Protein AF-A0A7C8ZUW0-F1 (afdb_monomer)

Nearest PDB s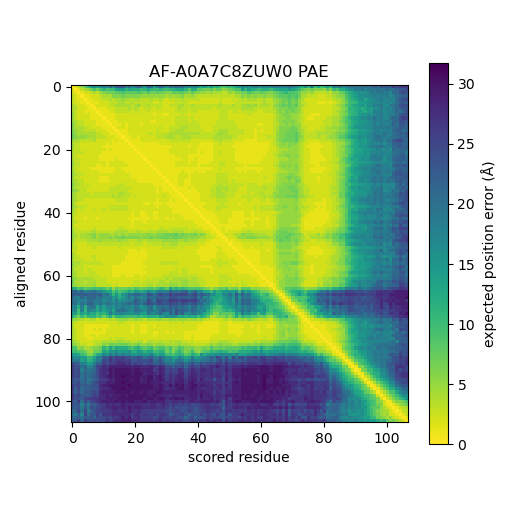tructures (foldseek):
  5jtv-assembly4_G  TM=7.483E-01  e=3.208E-06  Homo sapiens
  5jtv-assembly3_E  TM=7.284E-01  e=3.002E-06  Homo sapiens
  5jtv-assembly1_A  TM=7.224E-01  e=3.663E-06  Homo sapiens
  6pmp-assembly2_B  TM=7.176E-01  e=5.225E-01  Rattus norvegicus

Structure (mmCIF, N/CA/C/O backbone):
data_AF-A0A7C8ZUW0-F1
#
_entry.id   AF-A0A7C8ZUW0-F1
#
loop_
_atom_site.group_PDB
_atom_site.id
_atom_site.type_symbol
_atom_site.label_atom_id
_atom_site.label_alt_id
_atom_site.label_comp_id
_atom_site.label_asym_id
_atom_site.label_entity_id
_atom_site.label_seq_id
_atom_site.pdbx_PDB_ins_code
_atom_site.Cartn_x
_atom_site.Cartn_y
_atom_site.Cartn_z
_atom_site.occupancy
_atom_site.B_iso_or_equiv
_atom_site.auth_seq_id
_atom_site.auth_comp_id
_atom_site.auth_asym_id
_atom_site.auth_atom_id
_atom_site.pdbx_PDB_model_num
ATOM 1 N N . MET A 1 1 ? 1.036 12.870 -14.181 1.00 60.75 1 MET A N 1
ATOM 2 C CA . MET A 1 1 ? 2.221 12.106 -13.738 1.00 60.75 1 MET A CA 1
ATOM 3 C C . MET A 1 1 ? 2.177 10.746 -14.393 1.00 60.75 1 MET A C 1
ATOM 5 O O . MET A 1 1 ? 1.105 10.158 -14.437 1.00 60.75 1 MET A O 1
ATOM 9 N N . GLN A 1 2 ? 3.302 10.279 -14.921 1.00 77.00 2 GLN A N 1
ATOM 10 C CA . GLN A 1 2 ? 3.438 8.905 -15.391 1.00 77.00 2 GLN A CA 1
ATOM 11 C C . GLN A 1 2 ? 3.827 8.026 -14.197 1.00 77.00 2 GLN A C 1
ATOM 13 O O . GLN A 1 2 ? 4.717 8.402 -13.439 1.00 77.00 2 GLN A O 1
ATOM 18 N N . ILE A 1 3 ? 3.152 6.892 -14.013 1.00 83.88 3 ILE A N 1
ATOM 19 C CA . ILE A 1 3 ? 3.509 5.919 -12.974 1.00 83.88 3 ILE A CA 1
ATOM 20 C C . ILE A 1 3 ? 4.685 5.085 -13.479 1.00 83.88 3 ILE A C 1
ATOM 22 O O . ILE A 1 3 ? 4.626 4.533 -14.580 1.00 83.88 3 ILE A O 1
ATOM 26 N N . GLN A 1 4 ? 5.735 4.986 -12.668 1.00 89.06 4 GLN A N 1
ATOM 27 C CA . GLN A 1 4 ? 6.888 4.130 -12.917 1.00 89.06 4 GLN A CA 1
ATOM 28 C C . GLN A 1 4 ? 7.000 3.120 -11.776 1.00 89.06 4 GLN A C 1
ATOM 30 O O . GLN A 1 4 ? 7.435 3.4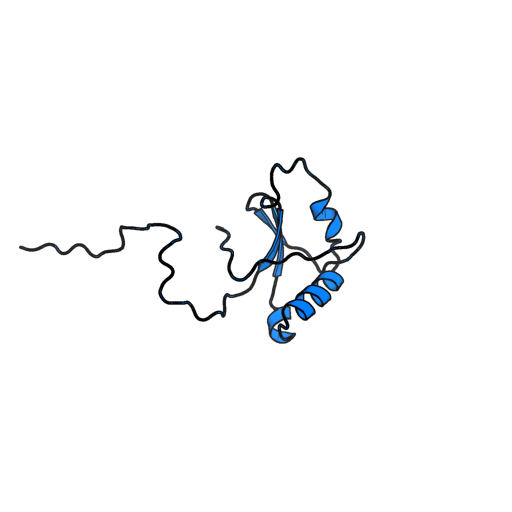59 -10.680 1.00 89.06 4 GLN A O 1
ATOM 35 N N . ASN A 1 5 ? 6.579 1.884 -12.038 1.00 90.44 5 ASN A N 1
ATOM 36 C CA . ASN A 1 5 ? 6.729 0.793 -11.080 1.00 90.44 5 ASN A CA 1
ATOM 37 C C . ASN A 1 5 ? 8.167 0.250 -11.129 1.00 90.44 5 ASN A C 1
ATOM 39 O O . ASN A 1 5 ? 8.768 0.170 -12.203 1.00 90.44 5 ASN A O 1
ATOM 43 N N . PHE A 1 6 ? 8.694 -0.149 -9.975 1.00 91.88 6 PHE A N 1
ATOM 44 C CA . PHE A 1 6 ? 9.996 -0.794 -9.810 1.00 91.88 6 PHE A CA 1
ATOM 45 C C . PHE A 1 6 ? 9.922 -1.820 -8.665 1.00 91.88 6 PHE A C 1
ATOM 47 O O . PHE A 1 6 ? 8.888 -1.942 -8.008 1.00 91.88 6 PHE A O 1
ATOM 54 N N . GLY A 1 7 ? 11.007 -2.564 -8.438 1.00 90.12 7 GLY A N 1
ATOM 55 C CA . GLY A 1 7 ? 11.070 -3.598 -7.402 1.00 90.12 7 GLY A CA 1
ATOM 56 C C . GLY A 1 7 ? 10.374 -4.907 -7.792 1.00 90.12 7 GLY A C 1
ATOM 57 O O . GLY A 1 7 ? 10.133 -5.175 -8.970 1.00 90.12 7 GLY A O 1
ATOM 58 N N . GLU A 1 8 ? 10.080 -5.736 -6.790 1.00 90.56 8 GLU A N 1
ATOM 59 C CA . GLU A 1 8 ? 9.436 -7.042 -6.964 1.00 90.56 8 GLU A CA 1
ATOM 60 C C . GLU A 1 8 ? 7.984 -7.003 -6.450 1.00 90.56 8 GLU A C 1
ATOM 62 O O . GLU A 1 8 ? 7.763 -6.810 -5.250 1.00 90.56 8 GLU A O 1
ATOM 67 N N . PRO A 1 9 ? 6.969 -7.177 -7.320 1.00 93.12 9 PRO A N 1
ATOM 68 C CA . PRO A 1 9 ? 5.577 -7.218 -6.887 1.00 93.12 9 PRO A CA 1
ATOM 69 C C . PRO A 1 9 ? 5.288 -8.494 -6.090 1.00 93.12 9 PRO A C 1
ATOM 71 O O . PRO A 1 9 ? 5.853 -9.557 -6.347 1.00 93.12 9 PRO A O 1
ATOM 74 N N . PHE A 1 10 ? 4.348 -8.413 -5.151 1.00 94.19 10 PHE A N 1
ATOM 75 C CA . PHE A 1 10 ? 3.943 -9.552 -4.333 1.00 94.19 10 PHE A CA 1
ATOM 76 C C . PHE A 1 10 ? 2.444 -9.543 -4.048 1.00 94.19 10 PHE A C 1
ATOM 78 O O . PHE A 1 10 ? 1.795 -8.499 -4.042 1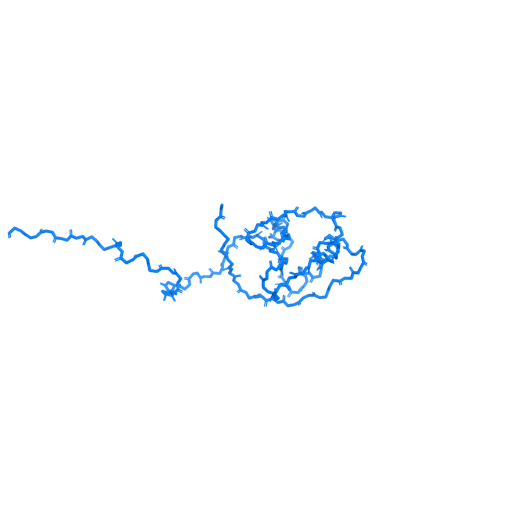.00 94.19 10 PHE A O 1
ATOM 85 N N . PHE A 1 11 ? 1.905 -10.722 -3.739 1.00 93.44 11 PHE A N 1
ATOM 86 C CA . PHE A 1 11 ? 0.543 -10.857 -3.239 1.00 93.44 11 PHE A CA 1
ATOM 87 C C . PHE A 1 11 ? 0.490 -10.706 -1.717 1.00 93.44 11 PHE A C 1
ATOM 89 O O . PHE A 1 11 ? 1.356 -11.204 -0.981 1.00 93.44 11 PHE A O 1
ATOM 96 N N . LEU A 1 12 ? -0.565 -10.039 -1.255 1.00 94.38 12 LEU A N 1
ATOM 97 C CA . LEU A 1 12 ? -0.908 -9.863 0.148 1.00 94.38 12 LEU A CA 1
ATOM 98 C C . LEU A 1 12 ? -2.409 -10.100 0.318 1.00 94.38 12 LEU A C 1
ATOM 100 O O . LEU A 1 12 ? -3.216 -9.527 -0.407 1.00 94.38 12 LEU A O 1
ATOM 104 N N . VAL A 1 13 ? -2.777 -10.930 1.291 1.00 94.12 13 VAL A N 1
ATOM 105 C CA . VAL A 1 13 ? -4.178 -11.101 1.690 1.00 94.12 13 VAL A CA 1
ATOM 106 C C . VAL A 1 13 ? -4.596 -9.890 2.518 1.00 94.12 13 VAL A C 1
ATOM 108 O O . VAL A 1 13 ? -3.930 -9.570 3.501 1.00 94.12 13 VAL A O 1
ATOM 111 N N . ILE A 1 14 ? -5.691 -9.234 2.151 1.00 94.12 14 ILE A N 1
ATOM 112 C CA . ILE A 1 14 ? -6.339 -8.197 2.963 1.00 94.12 14 ILE A CA 1
ATOM 113 C C . ILE A 1 14 ? -7.660 -8.738 3.495 1.00 94.12 14 ILE A C 1
ATOM 115 O O . ILE A 1 14 ? -8.368 -9.448 2.778 1.00 94.12 14 ILE A O 1
ATOM 119 N N . HIS A 1 15 ? -7.977 -8.426 4.747 1.00 93.69 15 HIS A N 1
ATOM 120 C CA . HIS A 1 15 ? -9.231 -8.849 5.358 1.00 93.69 15 HIS A CA 1
ATOM 121 C C . HIS A 1 15 ? -10.288 -7.737 5.292 1.00 93.69 15 HIS A C 1
ATOM 123 O O . HIS A 1 15 ? -9.993 -6.551 5.103 1.00 93.69 15 HIS A O 1
ATOM 129 N N . GLU A 1 16 ? -11.557 -8.127 5.390 1.00 94.56 16 GLU A N 1
ATOM 130 C CA . GLU A 1 16 ? -12.651 -7.166 5.492 1.00 94.56 16 GLU A CA 1
ATOM 131 C C . GLU A 1 16 ? -12.516 -6.348 6.783 1.00 94.56 16 GLU A C 1
ATOM 133 O O . GLU A 1 16 ? -12.179 -6.893 7.831 1.00 94.56 16 GLU A O 1
ATOM 138 N N . GLY A 1 17 ? -12.737 -5.034 6.693 1.00 95.31 17 GLY A N 1
ATOM 139 C CA . GLY A 1 17 ? -12.613 -4.127 7.839 1.00 95.31 17 GLY A CA 1
ATOM 140 C C . GLY A 1 17 ? -11.176 -3.799 8.257 1.00 95.31 17 GLY A C 1
ATOM 141 O O . GLY A 1 17 ? -10.994 -3.010 9.176 1.00 95.31 17 GLY A O 1
ATOM 142 N N . GLU A 1 18 ? -10.165 -4.349 7.582 1.00 97.00 18 GLU A N 1
ATOM 143 C CA . GLU A 1 18 ? -8.770 -4.053 7.896 1.00 97.00 18 GLU A CA 1
ATOM 144 C C . GLU A 1 18 ? -8.375 -2.645 7.430 1.00 97.00 18 GLU A C 1
ATOM 146 O O . GLU A 1 18 ? -8.578 -2.260 6.267 1.00 97.00 18 GLU A O 1
ATOM 151 N N . THR A 1 19 ? -7.794 -1.887 8.354 1.00 98.38 19 THR A N 1
ATOM 152 C CA . THR A 1 19 ? -7.290 -0.533 8.124 1.00 98.38 19 THR A CA 1
ATOM 153 C C . THR A 1 19 ? -5.950 -0.552 7.393 1.00 98.38 19 THR A C 1
ATOM 155 O O . THR A 1 19 ? -5.191 -1.526 7.444 1.00 98.38 19 THR A O 1
ATOM 158 N N . LEU A 1 20 ? -5.598 0.553 6.734 1.00 98.38 20 LEU A N 1
ATOM 159 C CA . LEU A 1 20 ? -4.282 0.692 6.118 1.00 98.38 20 LEU A CA 1
ATOM 160 C C . LEU A 1 20 ? -3.152 0.566 7.149 1.00 98.38 20 LEU A C 1
ATOM 162 O O . LEU A 1 20 ? -2.118 -0.011 6.822 1.00 98.38 20 LEU A O 1
ATOM 166 N N . ALA A 1 21 ? -3.336 1.064 8.375 1.00 98.31 21 ALA A N 1
ATOM 167 C CA . ALA A 1 21 ? -2.349 0.923 9.445 1.00 98.31 21 ALA A CA 1
ATOM 168 C C . ALA A 1 21 ? -2.017 -0.551 9.744 1.00 98.31 21 ALA A C 1
ATOM 170 O O . ALA A 1 21 ? -0.846 -0.926 9.827 1.00 98.31 21 ALA A O 1
ATOM 171 N N . GLU A 1 22 ? -3.032 -1.410 9.840 1.00 98.38 22 GLU A N 1
ATOM 172 C CA . GLU A 1 22 ? -2.860 -2.849 10.079 1.00 98.38 22 GLU A CA 1
ATOM 173 C C . GLU A 1 22 ? -2.188 -3.544 8.886 1.00 98.38 22 GLU A C 1
ATOM 175 O O . GLU A 1 22 ? -1.244 -4.326 9.052 1.00 98.38 22 GLU A O 1
ATOM 180 N N . VAL A 1 23 ? -2.599 -3.189 7.664 1.00 98.12 23 VAL A N 1
ATOM 181 C CA . VAL A 1 23 ? -1.984 -3.688 6.425 1.00 98.12 23 VAL A CA 1
ATOM 182 C C . VAL A 1 23 ? -0.507 -3.278 6.336 1.00 98.12 23 VAL A C 1
ATOM 184 O O . VAL A 1 23 ? 0.347 -4.105 6.001 1.00 98.12 23 VAL A O 1
ATOM 187 N N . LYS A 1 24 ? -0.182 -2.026 6.680 1.00 98.00 24 LYS A N 1
ATOM 188 C CA . LYS A 1 24 ? 1.179 -1.468 6.693 1.00 98.00 24 LYS A CA 1
ATOM 189 C C . LYS A 1 24 ? 2.122 -2.282 7.572 1.00 98.00 24 LYS A C 1
ATOM 191 O O . LYS A 1 24 ? 3.205 -2.626 7.109 1.00 98.00 24 LYS A O 1
ATOM 196 N N . VAL A 1 25 ? 1.700 -2.673 8.776 1.00 97.88 25 VAL A N 1
ATOM 197 C CA . VAL A 1 2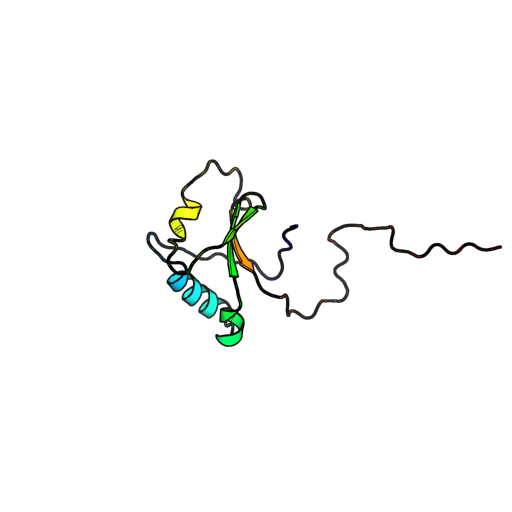5 ? 2.511 -3.509 9.684 1.00 97.88 25 VAL A CA 1
ATOM 198 C C . VAL A 1 25 ? 2.886 -4.842 9.025 1.00 97.88 25 VAL A C 1
ATOM 200 O O . VAL A 1 25 ? 4.031 -5.297 9.109 1.00 97.88 25 VAL A O 1
ATOM 203 N N . ARG A 1 26 ? 1.941 -5.476 8.319 1.00 97.81 26 ARG A N 1
ATOM 204 C CA . ARG A 1 26 ? 2.180 -6.759 7.636 1.00 97.81 26 ARG A CA 1
ATOM 205 C C . ARG A 1 26 ? 3.089 -6.599 6.420 1.00 97.81 26 ARG A C 1
ATOM 207 O O . ARG A 1 26 ? 3.970 -7.434 6.211 1.00 97.81 26 ARG A O 1
ATOM 214 N N . ILE A 1 27 ? 2.912 -5.522 5.654 1.00 97.88 27 ILE A N 1
ATOM 215 C CA . ILE A 1 27 ? 3.790 -5.160 4.533 1.00 97.88 27 ILE A CA 1
ATOM 216 C C . ILE A 1 27 ? 5.214 -4.919 5.030 1.00 97.88 27 ILE A C 1
ATOM 218 O O . ILE A 1 27 ? 6.149 -5.523 4.509 1.00 97.88 27 ILE A O 1
ATOM 222 N N . GLN A 1 28 ? 5.381 -4.093 6.061 1.00 97.75 28 GLN A N 1
ATOM 223 C CA . GLN A 1 28 ? 6.689 -3.762 6.613 1.00 97.75 28 GLN A CA 1
ATOM 224 C C . GLN A 1 28 ? 7.421 -5.012 7.099 1.00 97.75 28 GLN A C 1
ATOM 226 O O . GLN A 1 28 ? 8.578 -5.232 6.749 1.00 97.75 28 GLN A O 1
ATOM 231 N N . LYS A 1 29 ? 6.720 -5.888 7.830 1.00 96.94 29 LYS A N 1
ATOM 232 C CA . LYS A 1 29 ? 7.267 -7.173 8.279 1.00 96.94 29 LYS A CA 1
ATOM 233 C C . LYS A 1 29 ? 7.684 -8.068 7.109 1.00 96.94 29 LYS A C 1
ATOM 235 O O . LYS A 1 29 ? 8.701 -8.751 7.203 1.00 96.94 29 LYS A O 1
ATOM 240 N N . LYS A 1 30 ? 6.907 -8.089 6.021 1.00 96.50 30 LYS A N 1
ATOM 241 C CA . LYS A 1 30 ? 7.211 -8.885 4.823 1.00 96.50 30 LYS A CA 1
ATOM 242 C C . LYS A 1 30 ? 8.443 -8.353 4.085 1.00 96.50 30 LYS A C 1
ATOM 244 O O . LYS A 1 30 ? 9.256 -9.156 3.641 1.00 96.50 30 LYS A O 1
ATOM 249 N N . LEU A 1 31 ? 8.565 -7.031 3.958 1.00 95.12 31 LEU A N 1
ATOM 250 C CA . LEU A 1 31 ? 9.652 -6.370 3.227 1.00 95.12 31 LEU A CA 1
ATOM 251 C C . LEU A 1 31 ? 10.918 -6.152 4.070 1.00 95.12 31 LEU A C 1
ATOM 253 O O . LEU A 1 31 ? 11.965 -5.860 3.508 1.00 95.12 31 LEU A O 1
ATOM 257 N N . GLN A 1 32 ? 10.829 -6.307 5.396 1.00 95.62 32 GLN A N 1
ATOM 258 C CA . GLN A 1 32 ? 11.927 -6.096 6.348 1.00 95.62 32 GLN A CA 1
ATOM 259 C C . GLN A 1 32 ? 12.544 -4.687 6.260 1.00 95.62 32 GLN A C 1
ATOM 261 O O . GLN A 1 32 ? 13.749 -4.510 6.423 1.00 95.62 32 GLN A O 1
ATOM 266 N N . VAL A 1 33 ? 11.705 -3.678 6.006 1.00 93.62 33 VAL A N 1
ATOM 267 C CA . VAL A 1 33 ? 12.127 -2.274 5.878 1.00 93.62 33 VAL A CA 1
ATOM 268 C C . VAL A 1 33 ? 12.189 -1.614 7.265 1.00 93.62 33 VAL A C 1
ATOM 270 O O . VAL A 1 33 ? 11.228 -1.746 8.033 1.00 93.62 33 VAL A O 1
ATOM 273 N N . PRO A 1 34 ? 13.271 -0.881 7.601 1.00 96.00 34 PRO A N 1
ATOM 274 C CA . PRO A 1 34 ? 13.372 -0.141 8.858 1.00 96.00 34 PRO A CA 1
ATOM 275 C C . PRO A 1 34 ? 12.242 0.879 9.038 1.00 96.00 34 PRO A C 1
ATOM 277 O O . PRO A 1 34 ? 11.825 1.520 8.073 1.00 96.00 34 PRO A O 1
ATOM 280 N N . ASP A 1 35 ? 11.801 1.095 10.281 1.00 95.75 35 ASP A N 1
ATOM 281 C CA . ASP A 1 35 ? 10.716 2.038 10.608 1.00 95.75 35 ASP A CA 1
ATOM 282 C C . ASP A 1 35 ? 10.962 3.443 10.046 1.00 95.75 35 ASP A C 1
ATOM 284 O O . ASP A 1 35 ? 10.065 4.069 9.480 1.00 95.75 35 ASP A O 1
ATOM 288 N N . GLU A 1 36 ? 12.200 3.930 10.155 1.00 95.31 36 GLU A N 1
ATOM 289 C CA . GLU A 1 36 ? 12.567 5.269 9.693 1.00 95.31 36 GLU A CA 1
ATOM 290 C C . GLU A 1 36 ? 12.369 5.433 8.179 1.00 95.31 36 GLU A C 1
ATOM 292 O O . GLU A 1 36 ? 11.916 6.478 7.711 1.00 95.31 36 GLU A O 1
ATOM 297 N N . GLU A 1 37 ? 12.679 4.397 7.401 1.00 94.19 37 GLU A N 1
ATOM 298 C CA 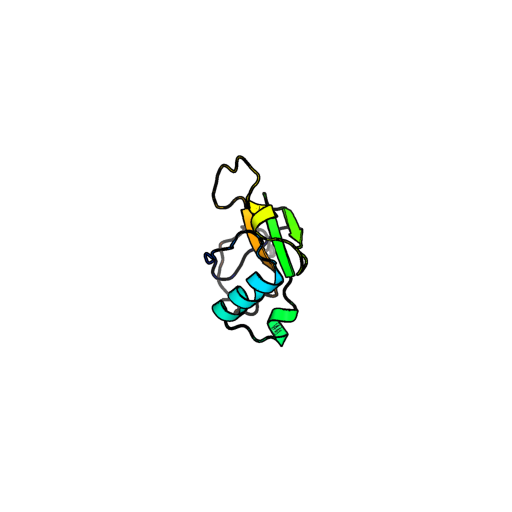. GLU A 1 37 ? 12.489 4.408 5.954 1.00 94.19 37 GLU A CA 1
ATOM 299 C C . GLU A 1 37 ? 11.015 4.214 5.599 1.00 94.19 37 GLU A C 1
ATOM 301 O O . GLU A 1 37 ? 10.462 4.988 4.815 1.00 94.19 37 GLU A O 1
ATOM 306 N N . PHE A 1 38 ? 10.358 3.240 6.228 1.00 96.19 38 PHE A N 1
ATOM 307 C CA . PHE A 1 38 ? 8.967 2.895 5.955 1.00 96.19 38 PHE A CA 1
ATOM 308 C C . PHE A 1 38 ? 7.998 4.035 6.298 1.00 96.19 38 PHE A C 1
ATOM 310 O O . PHE A 1 38 ? 7.014 4.248 5.592 1.00 96.19 38 PHE A O 1
ATOM 317 N N . SER A 1 39 ? 8.308 4.838 7.322 1.00 95.75 39 SER A N 1
ATOM 318 C CA . SER A 1 39 ? 7.515 6.016 7.705 1.00 95.75 39 SER A CA 1
ATOM 319 C C . SER A 1 39 ? 7.408 7.082 6.603 1.00 95.75 39 SER A C 1
ATOM 321 O O . SER A 1 39 ? 6.470 7.878 6.602 1.00 95.75 39 SER A O 1
ATOM 323 N N . LYS A 1 40 ? 8.347 7.093 5.647 1.00 96.19 40 LYS A N 1
ATOM 324 C CA . LYS A 1 40 ? 8.386 8.043 4.523 1.00 96.19 40 LYS A CA 1
ATOM 325 C C . LYS A 1 40 ? 7.529 7.575 3.338 1.00 96.19 40 LYS A C 1
ATOM 327 O O . LYS A 1 40 ? 7.305 8.355 2.412 1.00 96.19 40 LYS A O 1
ATOM 332 N N . TRP A 1 41 ? 7.080 6.317 3.339 1.00 97.62 41 TRP A N 1
ATOM 333 C CA . TRP A 1 41 ? 6.350 5.716 2.225 1.00 97.62 41 TRP A CA 1
ATOM 334 C C . TRP A 1 41 ? 4.902 6.199 2.184 1.00 97.62 41 TRP A C 1
ATOM 336 O O . TRP A 1 41 ? 4.235 6.343 3.212 1.00 97.62 41 TRP A O 1
ATOM 346 N N . LYS A 1 42 ? 4.383 6.394 0.970 1.00 97.81 42 LYS A N 1
ATOM 347 C CA . LYS A 1 42 ? 2.965 6.692 0.741 1.00 97.81 42 LYS A CA 1
ATOM 348 C C . LYS A 1 42 ? 2.279 5.497 0.110 1.00 97.81 42 LYS A C 1
ATOM 350 O O . LYS A 1 42 ? 2.865 4.774 -0.687 1.00 97.81 42 LYS A O 1
ATOM 355 N N . PHE A 1 43 ? 1.014 5.311 0.451 1.00 97.88 43 PHE A N 1
ATOM 356 C CA . PHE A 1 43 ? 0.229 4.178 -0.013 1.00 97.88 43 PHE A CA 1
ATOM 357 C C . PHE A 1 43 ? -0.930 4.700 -0.835 1.00 97.88 43 PHE A C 1
ATOM 359 O O . PHE A 1 43 ? -1.594 5.659 -0.440 1.00 97.88 43 PHE A O 1
ATOM 366 N N . ALA A 1 44 ? -1.155 4.080 -1.985 1.00 96.62 44 ALA A N 1
ATOM 367 C CA . ALA A 1 44 ? -2.216 4.483 -2.887 1.00 96.62 44 ALA A CA 1
ATOM 368 C C . ALA A 1 44 ? -2.939 3.266 -3.448 1.00 96.62 44 ALA A C 1
ATOM 370 O O . ALA A 1 44 ? -2.320 2.271 -3.813 1.00 96.62 44 ALA A O 1
ATOM 371 N N . PHE A 1 45 ? -4.254 3.366 -3.567 1.00 94.75 45 PHE A N 1
ATOM 372 C CA . PHE A 1 45 ? -5.013 2.507 -4.455 1.00 94.75 45 PHE A CA 1
ATOM 373 C C . PHE A 1 45 ? -4.815 3.012 -5.887 1.00 94.75 45 PHE A C 1
ATOM 375 O O . PHE A 1 45 ? -5.091 4.174 -6.181 1.00 94.75 45 PHE A O 1
ATOM 382 N N . LEU A 1 46 ? -4.296 2.172 -6.779 1.00 91.69 46 LEU A N 1
ATOM 383 C CA . LEU A 1 46 ? -4.144 2.514 -8.188 1.00 91.69 46 LEU A CA 1
ATOM 384 C C . LEU A 1 46 ? -5.249 1.847 -8.988 1.00 91.69 46 LEU A C 1
ATOM 386 O O . LEU A 1 46 ? -5.439 0.644 -8.874 1.00 91.69 46 LEU A O 1
ATOM 390 N N . SER A 1 47 ? -5.927 2.623 -9.835 1.00 88.06 47 SER A N 1
ATOM 391 C CA . SER A 1 47 ? -6.888 2.117 -10.817 1.00 88.06 47 SER A CA 1
ATOM 392 C C . SER A 1 47 ? -6.678 2.822 -12.153 1.00 88.06 47 SER A C 1
ATOM 394 O O . SER A 1 47 ? -6.724 4.051 -12.211 1.00 88.06 47 SER A O 1
ATOM 396 N N . LEU A 1 48 ? -6.474 2.071 -13.242 1.00 83.50 48 LEU A N 1
ATOM 397 C CA . LEU A 1 48 ? -6.293 2.624 -14.603 1.00 83.50 48 LEU A CA 1
ATOM 398 C C . LEU A 1 48 ? -5.243 3.755 -14.675 1.00 83.50 48 LEU A C 1
ATOM 400 O O . LEU A 1 48 ? -5.448 4.793 -15.308 1.00 83.50 48 LEU A O 1
ATOM 404 N N . GLY A 1 49 ? -4.127 3.582 -13.963 1.00 83.38 49 GLY A N 1
ATOM 405 C CA . GLY A 1 49 ? -3.043 4.565 -13.914 1.00 83.38 49 GLY A CA 1
ATOM 406 C C . GLY A 1 49 ? -3.351 5.835 -13.108 1.00 83.38 49 GLY A C 1
ATOM 407 O O . GLY A 1 49 ? -2.621 6.820 -13.217 1.00 83.38 49 GLY A O 1
ATOM 408 N N . ARG A 1 50 ? -4.421 5.847 -12.305 1.00 87.69 50 ARG A N 1
ATOM 409 C CA . ARG A 1 50 ? -4.763 6.958 -11.410 1.00 87.69 50 ARG A CA 1
ATOM 410 C C . ARG A 1 50 ? -4.529 6.540 -9.956 1.00 87.69 50 ARG A C 1
ATOM 412 O O . ARG A 1 50 ? -5.178 5.590 -9.519 1.00 87.69 50 ARG A O 1
ATOM 419 N N . PRO A 1 51 ? -3.619 7.208 -9.226 1.00 92.94 51 PRO A N 1
ATOM 420 C CA . PRO A 1 51 ? -3.415 6.944 -7.810 1.00 92.94 51 PRO A CA 1
ATOM 421 C C . PRO A 1 51 ? -4.456 7.679 -6.959 1.00 92.94 51 PRO A C 1
ATOM 423 O O . PRO A 1 51 ? -4.711 8.868 -7.154 1.00 92.94 51 PRO A O 1
ATOM 426 N N . GLU A 1 52 ? -5.006 6.974 -5.980 1.00 94.69 52 GLU A N 1
ATOM 427 C CA . GLU A 1 52 ? -5.792 7.517 -4.879 1.00 94.69 52 GLU A CA 1
ATOM 428 C C . GLU A 1 52 ? -5.064 7.204 -3.568 1.00 94.69 52 GLU A C 1
ATOM 430 O O . GLU A 1 52 ? -4.998 6.050 -3.146 1.00 94.69 52 GLU A O 1
ATOM 435 N N . TYR A 1 53 ? -4.466 8.222 -2.945 1.00 96.88 53 TYR A N 1
ATOM 436 C CA . TYR A 1 53 ? -3.707 8.035 -1.708 1.00 96.88 53 TYR A CA 1
ATOM 437 C C . TYR A 1 53 ? -4.621 7.713 -0.532 1.00 96.88 53 TYR A C 1
ATOM 439 O O . TYR A 1 53 ? -5.667 8.335 -0.352 1.00 96.88 53 TYR A O 1
ATOM 447 N N . LEU A 1 54 ? -4.171 6.764 0.279 1.00 97.75 54 LEU A N 1
ATOM 448 C CA . LEU A 1 54 ? -4.893 6.243 1.428 1.00 97.75 54 LEU A CA 1
ATOM 449 C C . LEU A 1 54 ? -4.319 6.817 2.730 1.00 97.75 54 LEU A C 1
ATOM 451 O O . LEU A 1 54 ? -3.115 7.057 2.852 1.00 97.75 54 LEU A O 1
ATOM 455 N N . GLN A 1 55 ? -5.198 7.015 3.703 1.00 98.12 55 GLN A N 1
ATOM 456 C CA . GLN A 1 55 ? -4.904 7.361 5.087 1.00 98.12 55 GLN A CA 1
ATOM 457 C C . GLN A 1 55 ? -4.879 6.104 5.957 1.00 98.12 55 GLN A C 1
ATOM 459 O O . GLN A 1 55 ? -5.465 5.081 5.616 1.00 98.12 55 GLN A O 1
ATOM 464 N N . ASP A 1 56 ? -4.242 6.188 7.122 1.00 98.00 56 ASP A N 1
ATOM 465 C CA . ASP A 1 56 ? -4.091 5.046 8.033 1.00 98.00 56 ASP A CA 1
ATOM 466 C C . ASP A 1 56 ? -5.423 4.451 8.504 1.00 98.00 56 ASP A C 1
ATOM 468 O O . ASP A 1 56 ? -5.505 3.248 8.742 1.00 98.00 56 ASP A O 1
ATOM 472 N N . THR A 1 57 ? -6.471 5.273 8.582 1.00 98.00 57 THR A N 1
ATOM 473 C CA . THR A 1 57 ? -7.827 4.875 8.978 1.00 98.00 57 THR A CA 1
ATOM 474 C C . THR A 1 57 ? -8.669 4.304 7.836 1.00 98.00 57 THR A C 1
ATOM 476 O O . THR A 1 57 ? -9.774 3.824 8.088 1.00 98.00 57 THR A O 1
ATOM 479 N N . ASP A 1 58 ? -8.195 4.354 6.586 1.00 97.75 58 ASP A N 1
ATOM 480 C CA . ASP A 1 58 ? -8.948 3.838 5.445 1.00 97.75 58 ASP A CA 1
ATOM 481 C C . ASP A 1 58 ? -9.067 2.314 5.498 1.00 97.75 58 ASP A C 1
ATOM 483 O O . ASP A 1 58 ? -8.080 1.602 5.692 1.00 97.75 58 ASP A O 1
ATOM 487 N N . ILE A 1 59 ? -10.272 1.808 5.229 1.00 97.25 59 ILE A N 1
ATOM 488 C CA . ILE A 1 59 ? -10.522 0.373 5.074 1.00 97.25 59 ILE A CA 1
ATOM 489 C C . ILE A 1 59 ? -10.066 -0.063 3.683 1.00 97.25 59 ILE A C 1
ATOM 491 O O . ILE A 1 59 ? -10.698 0.279 2.678 1.00 97.25 59 ILE A O 1
ATOM 495 N N . VAL A 1 60 ? -8.986 -0.842 3.609 1.00 95.12 60 VAL A N 1
ATOM 496 C CA . VAL A 1 60 ? -8.324 -1.169 2.334 1.00 95.12 60 VAL A CA 1
ATOM 497 C C . VAL A 1 60 ? -9.229 -2.015 1.444 1.00 95.12 60 VAL A C 1
ATOM 499 O O . VAL A 1 60 ? -9.385 -1.717 0.261 1.00 95.12 60 VAL A O 1
ATOM 502 N N . SER A 1 61 ? -9.896 -3.022 2.011 1.00 93.50 61 SER A N 1
ATOM 503 C CA . SER A 1 61 ? -10.790 -3.925 1.272 1.00 93.50 61 SER A CA 1
ATOM 504 C C . SER A 1 61 ? -11.929 -3.195 0.553 1.00 93.50 61 SER A C 1
ATOM 506 O O . SER A 1 61 ? -12.264 -3.565 -0.571 1.00 93.50 61 SER A O 1
ATOM 508 N N . SER A 1 62 ? -12.448 -2.098 1.115 1.00 92.38 62 SER A N 1
ATOM 509 C CA . SER A 1 62 ? -13.519 -1.300 0.494 1.00 92.38 62 SER A CA 1
ATOM 510 C C . SER A 1 62 ? -13.138 -0.717 -0.877 1.00 92.38 62 SER A C 1
ATOM 512 O O . SER A 1 62 ? -14.011 -0.478 -1.715 1.00 92.38 62 SER A O 1
ATOM 514 N N . ARG A 1 63 ? -11.835 -0.531 -1.141 1.00 89.69 63 ARG A N 1
ATOM 515 C CA . ARG A 1 63 ? -11.318 0.024 -2.402 1.00 89.69 63 ARG A CA 1
ATOM 516 C C . ARG A 1 63 ? -11.302 -1.000 -3.543 1.00 89.69 63 ARG A C 1
ATOM 518 O O . ARG A 1 63 ? -11.398 -0.611 -4.702 1.00 89.69 63 ARG A O 1
ATOM 525 N N . PHE A 1 64 ? -11.264 -2.294 -3.219 1.00 87.00 64 PHE A N 1
ATOM 526 C CA . PHE A 1 64 ? -11.152 -3.403 -4.180 1.00 87.00 64 PHE A CA 1
ATOM 527 C C . PHE A 1 64 ? -12.481 -4.143 -4.435 1.00 87.00 64 PHE A C 1
ATOM 529 O O . PHE A 1 64 ? -12.525 -5.083 -5.220 1.00 87.00 64 PHE A O 1
ATOM 536 N N . GLN A 1 65 ? -13.578 -3.736 -3.786 1.00 75.19 65 GLN A N 1
ATOM 537 C CA . GLN A 1 65 ? -14.890 -4.398 -3.892 1.00 75.19 65 GLN A CA 1
ATOM 538 C C . GLN A 1 65 ? -15.709 -3.987 -5.126 1.00 75.19 65 GLN A C 1
ATOM 540 O O . GLN A 1 65 ? -16.661 -4.673 -5.494 1.00 75.19 65 GLN A O 1
ATOM 545 N N . ARG A 1 66 ? -15.395 -2.846 -5.753 1.00 65.06 66 ARG A N 1
ATOM 546 C CA . ARG A 1 66 ? -16.176 -2.290 -6.866 1.00 65.06 66 ARG A CA 1
ATOM 547 C C . ARG A 1 66 ? -15.360 -2.322 -8.155 1.00 65.06 66 ARG A C 1
ATOM 549 O O . ARG A 1 66 ? -14.488 -1.467 -8.302 1.00 65.06 66 ARG A O 1
ATOM 556 N N . ARG A 1 67 ? -15.710 -3.216 -9.096 1.00 61.34 67 ARG A N 1
ATOM 557 C CA . ARG A 1 67 ? -15.920 -2.949 -10.546 1.00 61.34 67 ARG A CA 1
ATOM 558 C C . ARG A 1 67 ? -15.791 -4.199 -11.424 1.00 61.34 67 ARG A C 1
ATOM 560 O O . ARG A 1 67 ? -15.096 -5.151 -11.089 1.00 61.34 67 ARG A O 1
ATOM 567 N N . ASP A 1 68 ? -16.425 -4.103 -12.589 1.00 57.38 68 ASP A N 1
ATOM 568 C CA . ASP A 1 68 ? -16.261 -4.929 -13.790 1.00 57.38 68 ASP A CA 1
ATOM 569 C C . ASP A 1 68 ? -14.853 -4.744 -14.392 1.00 57.38 68 ASP A C 1
ATOM 571 O O . ASP A 1 68 ? -14.660 -4.100 -15.423 1.00 57.38 68 ASP A O 1
ATOM 575 N N . VAL A 1 69 ? -13.840 -5.216 -13.670 1.00 58.47 69 VAL A N 1
ATOM 576 C CA . VAL A 1 69 ? -12.423 -5.079 -14.022 1.00 58.47 69 VAL A CA 1
ATOM 577 C C . VAL A 1 69 ? -12.041 -6.228 -14.959 1.00 58.47 69 VAL A C 1
ATOM 579 O O . VAL A 1 69 ? -12.181 -7.397 -14.601 1.00 58.47 69 VAL A O 1
ATOM 582 N N . TYR A 1 70 ? -11.563 -5.911 -16.165 1.00 57.03 70 TYR A N 1
ATOM 583 C CA . TYR A 1 70 ? -11.263 -6.900 -17.214 1.00 57.03 70 TYR A CA 1
ATOM 584 C C . TYR A 1 70 ? -9.872 -7.545 -17.061 1.00 57.03 70 TYR A C 1
ATOM 586 O O . TYR A 1 70 ? -9.490 -8.393 -17.870 1.00 57.03 70 TYR A O 1
ATOM 594 N N . GLY A 1 71 ? -9.110 -7.208 -16.014 1.00 60.28 71 GLY A N 1
ATOM 595 C CA . GLY A 1 71 ? -7.839 -7.872 -15.728 1.00 60.28 71 GLY A CA 1
ATOM 596 C C . GLY A 1 71 ? -7.210 -7.528 -14.377 1.00 60.28 71 GLY A C 1
ATOM 597 O O . GLY A 1 71 ? -7.303 -6.411 -13.881 1.00 60.28 71 GLY A O 1
ATOM 598 N N . ALA A 1 72 ? -6.478 -8.494 -13.814 1.00 57.62 72 ALA A N 1
ATOM 599 C CA . ALA A 1 72 ? -5.826 -8.424 -12.499 1.00 57.62 72 ALA A CA 1
ATOM 600 C C . ALA A 1 72 ? -4.777 -7.300 -12.326 1.00 57.62 72 ALA A C 1
ATOM 602 O O . ALA A 1 72 ? -4.316 -7.064 -11.215 1.00 57.62 72 ALA A O 1
ATOM 603 N N . TRP A 1 73 ? -4.390 -6.615 -13.406 1.00 60.72 73 TRP A N 1
ATOM 604 C CA . TRP A 1 73 ? -3.395 -5.534 -13.399 1.00 60.72 73 TRP A CA 1
ATOM 605 C C . TRP A 1 73 ? -4.004 -4.130 -13.428 1.00 60.72 73 TRP A C 1
ATOM 607 O O . TRP A 1 73 ? -3.277 -3.140 -13.367 1.00 60.72 73 TRP A O 1
ATOM 617 N N . GLU A 1 74 ? -5.328 -4.016 -13.532 1.00 77.25 74 GLU A N 1
ATOM 618 C CA . GLU A 1 74 ? -5.996 -2.715 -13.586 1.00 77.25 74 GLU A CA 1
ATOM 619 C C . GLU A 1 74 ? -6.103 -2.056 -12.208 1.00 77.25 74 GLU A C 1
ATOM 621 O O . GLU A 1 74 ? -6.238 -0.831 -12.152 1.00 77.25 74 GLU A O 1
ATOM 626 N N . GLN A 1 75 ? -6.021 -2.848 -11.127 1.00 87.25 75 GLN A N 1
ATOM 627 C CA . GLN A 1 75 ? -6.117 -2.391 -9.743 1.00 87.25 75 GLN A CA 1
ATOM 628 C C . GLN A 1 75 ? -5.050 -3.021 -8.846 1.00 87.25 75 GLN A C 1
ATOM 630 O O . GLN A 1 75 ? -4.917 -4.241 -8.799 1.00 87.25 75 GLN A O 1
ATOM 635 N N . TYR A 1 76 ? -4.311 -2.198 -8.101 1.00 92.12 76 TYR A N 1
ATOM 636 C CA . TYR A 1 76 ? -3.326 -2.676 -7.128 1.00 92.12 76 TYR A CA 1
ATOM 637 C C . TYR A 1 76 ? -3.060 -1.654 -6.020 1.00 92.12 76 TYR A C 1
ATOM 639 O O . TYR A 1 76 ? -3.329 -0.461 -6.167 1.00 92.12 76 TYR A O 1
ATOM 647 N N . LEU A 1 77 ? -2.515 -2.131 -4.898 1.00 95.44 77 LEU A N 1
ATOM 648 C CA . LEU A 1 77 ? -1.990 -1.273 -3.839 1.00 95.44 77 LEU A CA 1
ATOM 649 C C . LEU A 1 77 ? -0.560 -0.859 -4.207 1.00 95.44 77 LEU A C 1
ATOM 651 O O . LEU A 1 77 ? 0.325 -1.705 -4.311 1.00 95.44 77 LEU A O 1
ATOM 655 N N . GLY A 1 78 ? -0.347 0.433 -4.430 1.00 95.69 78 GLY A N 1
ATOM 656 C CA . GLY A 1 78 ? 0.956 1.029 -4.692 1.00 95.69 78 GLY A CA 1
ATOM 657 C C . GLY A 1 78 ? 1.652 1.464 -3.408 1.00 95.69 78 GLY A C 1
ATOM 658 O O . GLY A 1 78 ? 1.018 2.000 -2.497 1.00 95.69 78 GLY A O 1
ATOM 659 N N . LEU A 1 79 ? 2.964 1.243 -3.374 1.00 96.88 79 LEU A N 1
ATOM 660 C CA . LEU A 1 79 ? 3.865 1.631 -2.300 1.00 96.88 79 LEU A CA 1
ATOM 661 C C . LEU A 1 79 ? 4.840 2.649 -2.899 1.00 96.88 79 LEU A C 1
ATOM 663 O O . LEU A 1 79 ? 5.799 2.284 -3.571 1.00 96.88 79 LEU A O 1
ATOM 667 N N . GLU A 1 80 ? 4.542 3.934 -2.748 1.00 96.12 80 GLU A N 1
ATOM 668 C CA . GLU A 1 80 ? 5.360 5.012 -3.296 1.00 96.12 80 GLU A CA 1
ATOM 669 C C . GLU A 1 80 ? 6.529 5.310 -2.361 1.00 96.12 80 GLU A C 1
ATOM 671 O O . GLU A 1 80 ? 6.344 5.766 -1.228 1.00 96.12 80 GLU A O 1
ATOM 676 N N . HIS A 1 81 ? 7.735 5.086 -2.875 1.00 95.00 81 HIS A N 1
ATOM 677 C CA . HIS A 1 81 ? 8.994 5.413 -2.224 1.00 95.00 81 HIS A CA 1
ATOM 678 C C . HIS A 1 81 ? 10.102 5.628 -3.263 1.00 95.00 81 HIS A C 1
ATOM 680 O O . HIS A 1 81 ? 9.914 5.399 -4.459 1.00 95.00 81 HIS A O 1
ATOM 686 N N . ALA A 1 82 ? 11.264 6.099 -2.811 1.00 91.31 82 ALA A N 1
ATOM 687 C CA . ALA A 1 82 ? 12.433 6.229 -3.671 1.00 91.31 82 ALA A CA 1
ATOM 688 C C . ALA A 1 82 ? 13.016 4.848 -4.011 1.00 91.31 82 ALA A C 1
ATOM 690 O O . ALA A 1 82 ? 13.127 3.988 -3.136 1.00 91.31 82 ALA A O 1
ATOM 691 N N . ASP A 1 83 ? 13.431 4.663 -5.264 1.00 87.38 83 ASP A N 1
ATOM 692 C CA . ASP A 1 83 ? 14.200 3.491 -5.678 1.00 87.38 83 ASP A CA 1
ATOM 693 C C . ASP A 1 83 ? 15.655 3.636 -5.210 1.00 87.38 83 ASP A C 1
ATOM 695 O O . ASP A 1 83 ? 16.430 4.426 -5.759 1.00 87.38 83 ASP A O 1
ATOM 699 N N . THR A 1 84 ? 16.001 2.904 -4.153 1.00 80.69 84 THR A N 1
ATOM 700 C CA . THR A 1 84 ? 17.351 2.840 -3.578 1.00 80.69 84 THR A CA 1
ATOM 701 C C . THR A 1 84 ? 18.152 1.655 -4.110 1.00 80.69 84 THR A C 1
ATOM 703 O O . THR A 1 84 ? 19.330 1.515 -3.765 1.00 80.69 84 THR A O 1
ATOM 706 N N . ALA A 1 85 ? 17.561 0.810 -4.968 1.00 75.31 85 ALA A N 1
ATOM 707 C CA . ALA A 1 85 ? 18.290 -0.290 -5.571 1.00 75.31 85 ALA A CA 1
ATOM 708 C C . ALA A 1 85 ? 19.452 0.274 -6.406 1.00 75.31 85 ALA A C 1
ATOM 710 O O . ALA A 1 85 ? 19.287 1.288 -7.098 1.00 75.31 85 ALA A O 1
ATOM 711 N N . PRO A 1 86 ? 20.642 -0.360 -6.382 1.00 62.44 86 PRO A N 1
ATOM 712 C CA . PRO A 1 86 ? 21.733 0.051 -7.246 1.00 62.44 86 PRO A CA 1
ATOM 713 C C . PRO A 1 86 ? 21.227 -0.017 -8.682 1.00 62.44 86 PRO A C 1
ATOM 715 O O . PRO A 1 86 ? 20.972 -1.108 -9.203 1.00 62.44 86 PRO A O 1
ATOM 718 N N . LYS A 1 87 ? 21.045 1.148 -9.314 1.00 58.66 87 LYS A N 1
ATOM 719 C CA . LYS A 1 87 ? 20.639 1.225 -10.714 1.00 58.66 87 LYS A CA 1
ATOM 720 C C . LYS A 1 87 ? 21.656 0.416 -11.501 1.00 58.66 87 LYS A C 1
ATOM 722 O O . LYS A 1 87 ? 22.792 0.856 -11.678 1.00 58.66 87 LYS A O 1
ATOM 727 N N . ARG A 1 88 ? 21.278 -0.775 -11.976 1.00 51.12 88 ARG A N 1
ATOM 728 C CA . ARG A 1 88 ? 22.077 -1.441 -13.003 1.00 51.12 88 ARG A CA 1
ATOM 729 C C . ARG A 1 88 ? 22.145 -0.440 -14.143 1.00 51.12 88 ARG A C 1
ATOM 731 O O . ARG A 1 88 ? 21.113 -0.066 -14.694 1.00 51.12 88 ARG A O 1
ATOM 738 N N . THR A 1 89 ? 23.352 -0.015 -14.496 1.00 48.62 89 T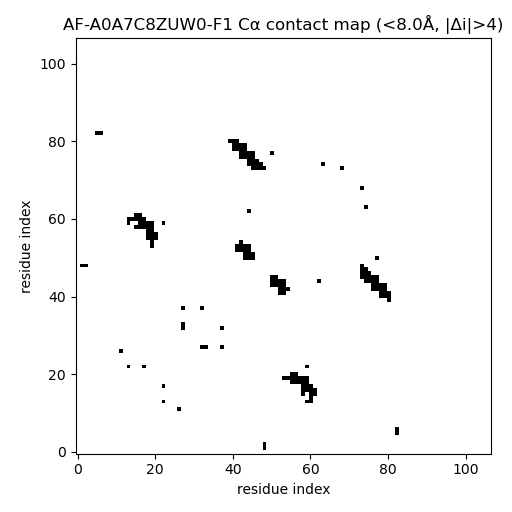HR A N 1
ATOM 739 C CA . THR A 1 89 ? 23.619 0.922 -15.596 1.00 48.62 89 THR A CA 1
ATOM 740 C C . THR A 1 89 ? 23.131 0.412 -16.957 1.00 48.62 89 THR A C 1
ATOM 742 O O . THR A 1 89 ? 23.250 1.119 -17.948 1.00 48.62 89 THR A O 1
ATOM 745 N N . TYR A 1 90 ? 22.526 -0.777 -17.021 1.00 48.12 90 TYR A N 1
ATOM 746 C CA . TYR A 1 90 ? 21.936 -1.353 -18.215 1.00 48.12 90 TYR A CA 1
ATOM 747 C C . TYR A 1 90 ? 20.622 -2.075 -17.894 1.00 48.12 90 TYR A C 1
ATOM 749 O O . T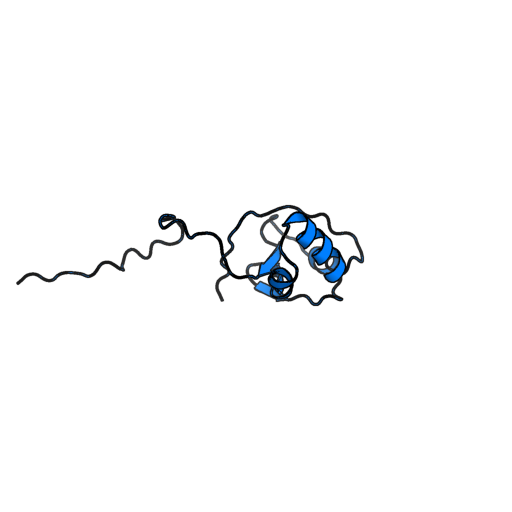YR A 1 90 ? 20.590 -3.269 -17.610 1.00 48.12 90 TYR A O 1
ATOM 757 N N . SER A 1 91 ? 19.512 -1.353 -18.018 1.00 42.06 91 SER A N 1
ATOM 758 C CA . SER A 1 91 ? 18.276 -1.928 -18.553 1.00 42.06 91 SER A CA 1
ATOM 759 C C . SER A 1 91 ? 17.757 -1.005 -19.652 1.00 42.06 91 SER A C 1
ATOM 761 O O . SER A 1 91 ? 16.800 -0.251 -19.513 1.00 42.06 91 SER A O 1
ATOM 763 N N . ALA A 1 92 ? 18.449 -1.061 -20.787 1.00 44.97 92 ALA A N 1
ATOM 764 C CA . ALA A 1 92 ? 17.901 -0.630 -22.059 1.00 44.97 92 ALA A CA 1
ATOM 765 C C . ALA A 1 92 ? 16.689 -1.518 -22.390 1.00 44.97 92 ALA A C 1
ATOM 767 O O . ALA A 1 92 ? 16.874 -2.525 -23.060 1.00 44.97 92 ALA A O 1
ATOM 768 N N . ASN A 1 93 ? 15.489 -1.224 -21.863 1.00 49.88 93 ASN A N 1
ATOM 769 C CA . ASN A 1 93 ? 14.230 -1.765 -22.410 1.00 49.88 93 AS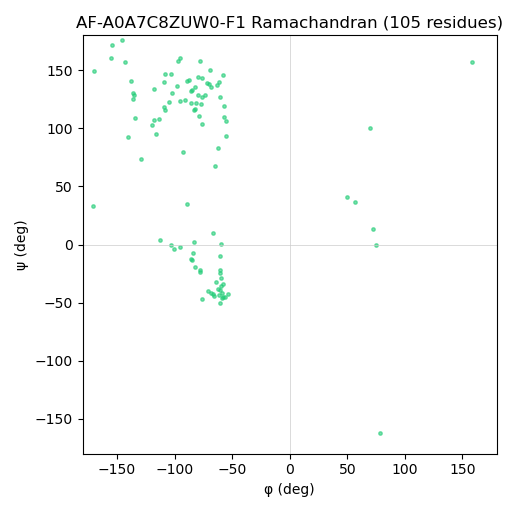N A CA 1
ATOM 770 C C . ASN A 1 93 ? 12.910 -1.182 -21.863 1.00 49.88 93 ASN A C 1
ATOM 772 O O . ASN A 1 93 ? 11.896 -1.873 -21.834 1.00 49.88 93 ASN A O 1
ATOM 776 N N . GLN A 1 94 ? 12.857 0.100 -21.500 1.00 54.09 94 GLN A N 1
ATOM 777 C CA . GLN A 1 94 ? 11.578 0.817 -21.397 1.00 54.09 94 GLN A CA 1
ATOM 778 C C . GLN A 1 94 ? 11.746 2.180 -22.086 1.00 54.09 94 GLN A C 1
ATOM 780 O O . GLN A 1 94 ? 12.453 3.049 -21.593 1.00 54.09 94 GLN A O 1
ATOM 785 N N . ASN A 1 95 ? 11.113 2.328 -23.253 1.00 44.44 95 ASN A N 1
ATOM 786 C CA . ASN A 1 95 ? 11.068 3.508 -24.129 1.00 44.44 95 ASN A CA 1
ATOM 787 C C . ASN A 1 95 ? 12.351 3.911 -24.882 1.00 44.44 95 ASN A C 1
ATOM 789 O O . ASN A 1 95 ? 13.209 4.646 -24.401 1.00 44.44 95 ASN A O 1
ATOM 793 N N . ARG A 1 96 ? 12.388 3.524 -26.166 1.00 49.75 96 ARG A N 1
ATOM 794 C CA . ARG A 1 96 ? 13.210 4.134 -27.221 1.00 49.75 96 ARG A CA 1
ATOM 795 C C . ARG A 1 96 ? 12.926 5.643 -27.322 1.00 49.75 96 ARG A C 1
ATOM 797 O O . ARG A 1 96 ? 12.072 6.052 -28.099 1.00 49.75 96 ARG A O 1
ATOM 804 N N . HIS A 1 97 ? 13.697 6.473 -26.630 1.00 51.94 97 HIS A N 1
ATOM 805 C CA . HIS A 1 97 ? 14.026 7.805 -27.140 1.00 51.94 97 HIS A CA 1
ATOM 806 C C . HIS A 1 97 ? 15.343 7.683 -27.907 1.00 51.94 97 HIS A C 1
ATOM 808 O O . HIS A 1 97 ? 16.427 7.971 -27.415 1.00 51.94 97 HIS A O 1
ATOM 814 N N . THR A 1 98 ? 15.248 7.186 -29.140 1.00 52.59 98 THR A N 1
ATOM 815 C CA . THR A 1 98 ? 16.366 6.952 -30.073 1.00 52.59 98 THR A CA 1
ATOM 816 C C . THR A 1 98 ? 17.066 8.224 -30.570 1.00 52.59 98 THR A C 1
ATOM 818 O O . THR A 1 98 ? 17.886 8.138 -31.479 1.00 52.59 98 THR A O 1
ATOM 821 N N . PHE A 1 99 ? 16.777 9.394 -29.999 1.00 59.28 99 PHE A N 1
ATOM 822 C CA . PHE A 1 99 ? 17.206 10.691 -30.536 1.00 59.28 99 PHE A CA 1
ATOM 823 C C . PHE A 1 99 ? 18.234 11.431 -29.676 1.00 59.28 99 PHE A C 1
ATOM 825 O O . PHE A 1 99 ? 18.657 12.519 -30.042 1.00 59.28 99 PHE A O 1
ATOM 832 N N . GLU A 1 100 ? 18.708 10.838 -28.582 1.00 62.59 100 GLU A N 1
ATOM 833 C CA . GLU A 1 100 ? 19.695 11.475 -27.699 1.00 62.59 100 GLU A CA 1
ATOM 834 C C . GLU A 1 100 ? 21.152 11.187 -28.116 1.00 62.59 100 GLU A C 1
ATOM 836 O O . GLU A 1 100 ? 22.046 11.015 -27.290 1.00 62.59 100 GLU A O 1
ATOM 841 N N . LYS A 1 101 ? 21.415 11.091 -29.426 1.00 69.12 101 LYS A N 1
ATOM 842 C CA . LYS A 1 101 ? 22.787 11.042 -29.948 1.00 69.12 101 LYS A CA 1
ATOM 843 C C . LYS A 1 101 ? 23.126 12.395 -30.574 1.00 69.12 101 LYS A C 1
ATOM 845 O O . LYS A 1 101 ? 22.422 12.804 -31.496 1.00 69.12 101 LYS A O 1
ATOM 850 N N . PRO A 1 102 ? 24.190 13.085 -30.123 1.00 74.62 102 PRO A N 1
ATOM 851 C CA . PRO A 1 102 ? 24.614 14.332 -30.745 1.00 74.62 102 PRO A CA 1
ATOM 852 C C . PRO A 1 102 ? 24.989 14.082 -32.209 1.00 74.62 102 PRO A C 1
ATOM 854 O O . PRO A 1 102 ? 25.798 13.202 -32.516 1.00 74.62 102 PRO A O 1
ATOM 857 N N . VAL A 1 103 ? 24.388 14.852 -33.115 1.00 73.62 103 VAL A N 1
ATOM 858 C CA . VAL A 1 103 ? 24.698 14.809 -34.547 1.00 73.62 103 VAL A CA 1
ATOM 859 C C . VAL A 1 103 ? 25.953 15.641 -34.788 1.00 73.62 103 VAL A C 1
ATOM 861 O O . VAL A 1 103 ? 25.996 16.824 -34.458 1.00 73.62 103 VAL A O 1
ATOM 864 N N . LYS A 1 104 ? 26.988 15.015 -35.351 1.00 80.19 104 LYS A N 1
ATOM 865 C CA . LYS A 1 104 ? 28.211 15.701 -35.780 1.00 80.19 104 LYS A CA 1
ATOM 866 C C . LYS A 1 104 ? 28.046 16.134 -37.233 1.00 80.19 104 LYS A C 1
ATOM 868 O O . LYS A 1 104 ? 27.778 15.293 -38.086 1.00 80.19 104 LYS A O 1
ATOM 873 N N . ILE A 1 105 ? 28.216 17.425 -37.499 1.00 73.25 105 ILE A N 1
ATOM 874 C CA . ILE A 1 105 ? 28.294 17.972 -38.856 1.00 73.25 105 ILE A CA 1
ATOM 875 C C . ILE A 1 105 ? 29.781 18.076 -39.200 1.00 73.25 105 ILE A C 1
ATOM 877 O O . ILE A 1 105 ? 30.545 18.677 -38.445 1.00 73.25 105 ILE A O 1
ATOM 881 N N . TYR A 1 106 ? 30.188 17.442 -40.295 1.00 76.94 106 TYR A N 1
ATOM 882 C CA . TYR A 1 106 ? 31.534 17.564 -40.850 1.00 76.94 106 TYR A CA 1
ATOM 883 C C . TYR A 1 106 ? 31.494 18.594 -41.985 1.00 76.94 106 TYR A C 1
ATOM 885 O O . TYR A 1 106 ? 30.545 18.578 -42.771 1.00 76.94 106 TYR A O 1
ATOM 893 N N . ASN A 1 107 ? 32.494 19.479 -42.028 1.00 69.12 107 ASN A N 1
ATOM 894 C CA . ASN A 1 107 ? 32.750 20.383 -43.156 1.00 69.12 107 ASN A CA 1
ATOM 895 C C . ASN A 1 107 ? 33.563 19.678 -44.240 1.00 69.12 107 ASN A C 1
ATOM 897 O O . ASN A 1 107 ? 34.418 18.843 -43.863 1.00 69.12 107 ASN A O 1
#

Mean predicted aligned error: 10.32 Å

Foldseek 3Di:
DFDDDDDDDDDDDADFQDFQLNVLVVVCVVVVDDPVQSVPKWKFKAAQRDTDTGDRRDGPVVSVPDDPDPDPPRIDIDIDDDDPPDPPPDDPDDDPPVPPDDDDDDD

Solvent-accessible surface area (backbone atoms only — not comparable to full-atom values): 7386 Å² total; per-residue (Å²): 130,84,88,81,88,80,87,82,88,81,91,77,91,78,50,84,84,35,29,36,52,63,52,46,56,55,49,38,65,73,70,68,54,55,67,81,63,54,71,70,48,44,45,22,48,31,45,80,86,41,76,44,78,61,53,56,83,39,48,53,44,72,71,74,71,74,74,96,69,94,51,87,83,47,54,48,82,44,78,50,69,84,86,78,67,81,76,66,96,74,73,94,81,78,78,90,71,88,71,87,63,87,83,83,84,81,133

Sequence (107 aa):
MQIQNFGEPFFLVIHEGETLAEVKVRIQKKLQVPDEEFSKWKFAFLSLGRPEYLQDTDIVSSRFQRRDVYGAWEQYLGLEHADTAPKRTYSANQNRHTFEKPVKIYN

Organism: Opuntia streptacantha (NCBI:txid393608)

Secondary structure (DSSP, 8-state):
------S--------TT-BHHHHHHHHHHHHT--HHHHTT-EEEEEETTEEEEPPTTSBSHHHHS----SSTTSEEEEEE----S---S----S---TT-SPPPPP-

Radius of gyration: 18.67 Å; Cα contacts (8 Å, |Δi|>4): 88; chains: 1; bounding box: 49×32×54 Å

pLDDT: mean 83.31, std 16.95, range [42.06, 98.38]

InterPro domains:
  IPR029346 Ubiquitin carboxyl-terminal hydrolase, C-terminal [PF14533] (4-85)

=== Feature glossary ===
Legend for the data blocks above and below:

— What the protein is —

The amino-acid sequence is the protein's primary structure: the linear order of residues from the N-terminus to the C-terminus, written in one-letter code. Everything else here — the 3D coordinates, the secondary structure, the domain annotations — is ultimately a consequence of this string.

Functional annotations link the protein to curated databases. InterPro entries identify conserved domains and families by matching the sequence against member-database signatures (Pfam, PROSITE, CDD, …). Gene Ontology (GO) terms describe molecular function, biological process, and cellular component in a controlled vocabulary. CATH places the structure in a hierarchical fold classification (Class/Architecture/Topology/Homologous-superfamily). The organism is the source species.

— Where its atoms are —

Atomic coordinates in PDBx/mmCIF format — the same representation the Protein Data Bank distributes. Each line of the _atom_site loop places one backbone atom in Cartesian space (units: ångströms, origin: arbitrary).

The six renders are orthographic views along the three Cartesian axes in both directions. Representation (cartoon, sticks, or surface) and color scheme (sequence-rainbow or by-chain) vary across proteins so the training set covers all the common visualization conventions.

— Local backbone conformation —

Eight-state secondary structure (DSSP): H is the canonical α-helix, G the tighter 3₁₀-helix, I the wider π-helix; E/B are β-structure, T and S are turns and bends, and '-' is everything else. DSSP derives these from the pattern of main-chain N–H···O=C hydrogen bonds, not from the sequence.

Three-state secondary structure (P-SEA) collapses the eight DSSP classes into helix (a), strand (b), and coil (c). P-SEA assigns these from Cα geometry alone — distances and angles — without requiring backbone oxygens, so it works on any Cα trace.

φ (phi) and ψ (psi) are the two rotatable backbone dihedrals per residue: φ is the C(i-1)–N–Cα–C torsion, ψ is the N–Cα–C–N(i+1) torsion, both in degrees on (−180°, 180°]. α-helical residues cluster near (−60°, −45°); β-strand residues near (−120°, +130°). A Ramachandran plot is simply a scatter of (φ,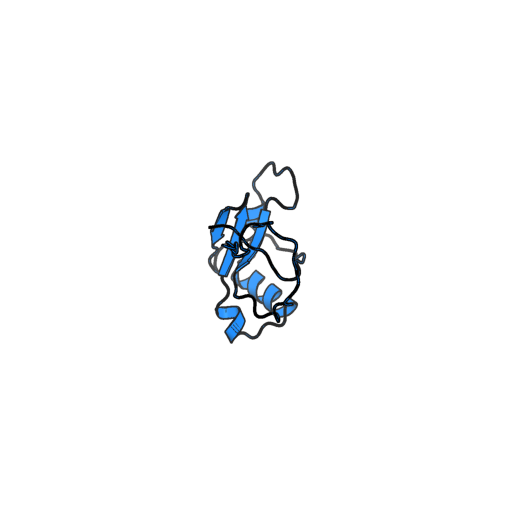 ψ) for every residue.

— Global shape and packing —

The geometric summary reports three shape descriptors. Rg (radius of gyration) measures how spread out the Cα atoms are about their centre of mass; compact globular proteins have small Rg, elongated or unfolded ones large. Cα contacts (<8 Å, |i−j|>4) count long-range residue pairs in spatial proximity — high for tightly packed folds, near zero for rods or random coil. The bounding-box extents give the protein's footprint along x, y, z in Å.

SASA measures how much of the protein is reachable by solvent. It is computed by rolling a water-sized probe over the atomic surface and summing the exposed area (Å²). Per-residue SASA distinguishes core (buried, low SASA) from surface (exposed, high SASA) residues; total SASA is a whole-molecule size measure.

Plot images: a contact map (which residues are close in 3D, as an N×N binary image), a Ramachandran scatter (backbone torsion angles, revealing secondary-structure composition at a glance), and — for AlphaFold structures — a PAE heatmap (pairwise prediction confidence).

— Structural neighborhood —

A 3Di character summarizes, for each residue, the relative orientation of the Cα frame of its nearest spatial neighbor. Because it encodes fold topology rather than chemistry, 3Di alignments detect remote structural similarity that sequence alignment misses.

The Foldseek neighbor list gives the closest experimentally determined structures in the PDB, ranked by structural alignment. TM-score near 1 means near-identical fold; near 0.3 means only rough topology match. This is how one finds what a novel AlphaFold prediction most resembles in the solved-structure universe.

— Confidence and disorder —

For AlphaFold models, the B-factor field carries pLDDT — the model's own estimate of local accuracy on a 0–100 scale. Regions with pLDDT<50 should be treated as essentially unmodeled; they often correspond to intrinsically disordered segments.

Crystallographic B-factors measure how much each atom's electron density is smeared out, in Å². They rise in mobile loops and surface residues and fall in the buried interior. In AlphaFold models this column is repurposed to hold pLDDT instead.

Predicted Aligned Error (PAE) is an AlphaFold confidence matrix: entry (i, j) is the expected error in the position of residue j, in ångströms, when the prediction is superimposed on the true structure at residue i. Low PAE within a block of residues means that block is internally rigid and well-predicted; high PAE between two blocks means their relative placement is uncertain even if each block individually is confident.